Protein AF-A0AAJ0MAU5-F1 (afdb_monomer_lite)

Foldseek 3Di:
DDDCLLVVLVVLLVCLVCVVPDPDDNLVSVLVLLVSCVVPPQPPVVVVVVCVVVVNPSSVVSCSVDDRDPDLVSRPPCSVVVVVVVCCVVPDPPDVCVLVDDVPVPPPNVVVVVVVVVVVVVVVVVVVVVVVVVVVVVVVVVVVVVVVD

Secondary structure (DSSP, 8-state):
----HHHHHHHHHHHHHSGGG--S-HHHHHHHHHHHHHHS-TT-HHHHHHHHHTT-GGGGG---SPPPP--GGG-TTTHHHHHHHHHHHHS---SGGGGS--TT-HHHHHHHHHHHHHHHHHHHHHHHHHHHHHHHHHHHHHHHHHHH-

Radius of gyration: 30.79 Å; chains: 1; bounding box: 90×42×59 Å

Sequence (149 aa):
RIITVYEHKICLWNHLRFKDDTALSTAVLEEAIDTLNLLFPFRDASTEALLKRDYRPFYGLGYFGRRKTLDISDYPYWRKRIEELEQILDGPPSGLQQLALDRNRSNVATAVAVLAVAGLVAGVLSTVYSKKQYDLGLLQYKLSLAQAC

pLDDT: mean 74.48, std 11.45, range [44.19, 92.0]

Organism: NCBI:txid260671

Structure (mmCIF, N/CA/C/O backbone):
data_AF-A0AAJ0MAU5-F1
#
_entry.id   AF-A0AAJ0MAU5-F1
#
loop_
_atom_site.group_PDB
_atom_site.id
_atom_site.type_symbol
_atom_site.label_atom_id
_atom_site.label_alt_id
_atom_site.label_comp_id
_atom_site.label_asym_id
_atom_site.label_entity_id
_atom_site.label_seq_id
_atom_site.pdbx_PDB_ins_code
_atom_site.Cartn_x
_atom_site.Cartn_y
_atom_site.Cartn_z
_atom_site.occupancy
_atom_site.B_iso_or_equiv
_atom_site.auth_seq_id
_atom_site.auth_comp_id
_atom_site.auth_asym_id
_atom_site.auth_atom_id
_atom_site.pdbx_PDB_model_num
ATOM 1 N N . ARG A 1 1 ? 3.742 -15.048 -3.584 1.00 55.19 1 ARG A N 1
ATOM 2 C CA . ARG A 1 1 ? 3.506 -13.731 -2.935 1.00 55.19 1 ARG A CA 1
ATOM 3 C C . ARG A 1 1 ? 2.546 -13.983 -1.777 1.00 55.19 1 ARG A C 1
ATOM 5 O O . ARG A 1 1 ? 1.553 -14.650 -2.011 1.00 55.19 1 ARG A O 1
ATOM 12 N N . ILE A 1 2 ? 2.863 -13.582 -0.546 1.00 63.62 2 ILE A N 1
ATOM 13 C CA . ILE A 1 2 ? 2.040 -13.898 0.638 1.00 63.62 2 ILE A CA 1
ATOM 14 C C . ILE A 1 2 ? 1.066 -12.735 0.870 1.00 63.62 2 ILE A C 1
ATOM 16 O O . ILE A 1 2 ? 1.507 -11.597 1.005 1.00 63.62 2 ILE A O 1
ATOM 20 N N . ILE A 1 3 ? -0.243 -13.004 0.877 1.00 68.88 3 ILE A N 1
ATOM 21 C CA . ILE A 1 3 ? -1.283 -12.011 1.184 1.00 68.88 3 ILE A CA 1
ATOM 22 C C . ILE A 1 3 ? -1.617 -12.126 2.671 1.00 68.88 3 ILE A C 1
ATOM 24 O O . ILE A 1 3 ? -2.320 -13.047 3.077 1.00 68.88 3 ILE A O 1
ATOM 28 N N . THR A 1 4 ? -1.105 -11.198 3.478 1.00 77.94 4 THR A N 1
ATOM 29 C CA . THR A 1 4 ? -1.279 -11.186 4.943 1.00 77.94 4 THR A CA 1
ATOM 30 C C . THR A 1 4 ? -2.350 -10.199 5.413 1.00 77.94 4 THR A C 1
ATOM 32 O O . THR A 1 4 ? -2.657 -10.138 6.599 1.00 77.94 4 THR A O 1
ATOM 35 N N . VAL A 1 5 ? -2.949 -9.417 4.510 1.00 77.00 5 VAL A N 1
ATOM 36 C CA . VAL A 1 5 ? -3.897 -8.339 4.856 1.00 77.00 5 VAL A CA 1
ATOM 37 C C . VAL A 1 5 ? -5.075 -8.852 5.695 1.00 77.00 5 VAL A C 1
ATOM 39 O O . VAL A 1 5 ? -5.464 -8.212 6.667 1.00 77.00 5 VAL A O 1
ATOM 42 N N . TYR A 1 6 ? -5.598 -10.040 5.382 1.00 77.69 6 TYR A N 1
ATOM 43 C CA . TYR A 1 6 ? -6.709 -10.649 6.122 1.00 77.69 6 TYR A CA 1
ATOM 44 C C . TYR A 1 6 ? -6.327 -11.082 7.543 1.00 77.69 6 TYR A C 1
ATOM 46 O O . TYR A 1 6 ? -7.140 -10.950 8.453 1.00 77.69 6 TYR A O 1
ATOM 54 N N . GLU A 1 7 ? -5.090 -11.535 7.756 1.00 80.75 7 GLU A N 1
ATOM 55 C CA . GLU A 1 7 ? -4.569 -11.891 9.084 1.00 80.75 7 GLU A CA 1
ATOM 56 C C . GLU A 1 7 ? -4.431 -10.637 9.958 1.00 80.75 7 GLU A C 1
ATOM 58 O O . GLU A 1 7 ? -4.877 -10.619 11.105 1.00 80.75 7 GLU A O 1
ATOM 63 N N . HIS A 1 8 ? -3.906 -9.547 9.387 1.00 82.38 8 HIS A N 1
ATOM 64 C CA . HIS A 1 8 ? -3.810 -8.255 10.073 1.00 82.38 8 HIS A CA 1
ATOM 65 C C . HIS A 1 8 ? -5.189 -7.697 10.424 1.00 82.38 8 HIS A C 1
ATOM 67 O O . HIS A 1 8 ? -5.384 -7.170 11.516 1.00 82.38 8 HIS A O 1
ATOM 73 N N . LYS A 1 9 ? -6.171 -7.867 9.535 1.00 81.12 9 LYS A N 1
ATOM 74 C CA . LYS A 1 9 ? -7.556 -7.455 9.780 1.00 81.12 9 LYS A CA 1
ATOM 75 C C . LYS A 1 9 ? -8.173 -8.203 10.970 1.00 81.12 9 LYS A C 1
ATOM 77 O O . LYS A 1 9 ? -8.814 -7.579 11.809 1.00 81.12 9 LYS A O 1
ATOM 82 N N . ILE A 1 10 ? -7.923 -9.512 11.083 1.00 81.69 10 ILE A N 1
ATOM 83 C CA . ILE A 1 10 ? -8.336 -10.328 12.240 1.00 81.69 10 ILE A CA 1
ATOM 84 C C . ILE A 1 10 ? -7.632 -9.857 13.517 1.00 81.69 10 ILE A C 1
ATOM 86 O O . ILE A 1 10 ? -8.270 -9.739 14.560 1.00 81.69 10 ILE A O 1
ATOM 90 N N . CYS A 1 11 ? -6.336 -9.553 13.440 1.00 81.56 11 CYS A N 1
ATOM 91 C CA . CYS A 1 11 ? -5.567 -9.047 14.574 1.00 81.56 11 CYS A CA 1
ATOM 92 C C . CYS A 1 11 ? -6.137 -7.720 15.103 1.00 81.56 11 CYS A C 1
ATOM 94 O O . CYS A 1 11 ? -6.433 -7.601 16.290 1.00 81.56 11 CYS A O 1
ATOM 96 N N . LEU A 1 12 ? -6.390 -6.755 14.212 1.00 83.25 12 LEU A N 1
ATOM 97 C CA . LEU A 1 12 ? -7.006 -5.470 14.560 1.00 83.25 12 LEU A CA 1
ATOM 98 C C . LEU A 1 12 ? -8.400 -5.648 15.166 1.00 83.25 12 LEU A C 1
ATOM 100 O O . LEU A 1 12 ? -8.744 -4.978 16.138 1.00 83.25 12 LEU A O 1
ATOM 104 N N . TRP A 1 13 ? -9.187 -6.582 14.632 1.00 83.19 13 TRP A N 1
ATOM 105 C CA . TRP A 1 13 ? -10.500 -6.896 15.183 1.00 83.19 13 TRP A CA 1
ATOM 106 C C . TRP A 1 13 ? -10.426 -7.487 16.591 1.00 83.19 13 TRP A C 1
ATOM 108 O O . TRP A 1 13 ? -11.200 -7.110 17.468 1.00 83.19 13 TRP A O 1
ATOM 118 N N . ASN A 1 14 ? -9.477 -8.392 16.828 1.00 83.38 14 ASN A N 1
ATOM 119 C CA . ASN A 1 14 ? -9.258 -8.961 18.151 1.00 83.38 14 ASN A CA 1
ATOM 120 C C . ASN A 1 14 ? -8.811 -7.881 19.141 1.00 83.38 14 ASN A C 1
ATOM 122 O O . ASN A 1 14 ? -9.357 -7.819 20.236 1.00 83.38 14 ASN A O 1
ATOM 126 N N . HIS A 1 15 ? -7.917 -6.976 18.741 1.00 83.31 15 HIS A N 1
ATOM 127 C CA . HIS A 1 15 ? -7.535 -5.820 19.555 1.00 83.31 15 HIS A CA 1
ATOM 128 C C . HIS A 1 15 ? -8.721 -4.902 19.879 1.00 83.31 15 HIS A C 1
ATOM 130 O O . HIS A 1 15 ? -8.839 -4.426 21.003 1.00 83.31 15 HIS A O 1
ATOM 136 N N . LEU A 1 16 ? -9.649 -4.706 18.939 1.00 82.19 16 LEU A N 1
ATOM 137 C CA . LEU A 1 16 ? -10.876 -3.950 19.200 1.00 82.19 16 LEU A CA 1
ATOM 138 C C . LEU A 1 16 ? -11.835 -4.684 20.156 1.00 82.19 16 LEU A C 1
ATOM 140 O O . LEU A 1 16 ? -12.574 -4.038 20.899 1.00 82.19 16 LEU A O 1
ATOM 144 N N . ARG A 1 17 ? -11.855 -6.021 20.126 1.00 81.12 17 ARG A N 1
ATOM 145 C CA . ARG A 1 17 ? -12.726 -6.856 20.968 1.00 81.12 17 ARG A CA 1
ATOM 146 C C . ARG A 1 17 ? -12.186 -7.025 22.390 1.00 81.12 17 ARG A C 1
ATOM 148 O O . ARG A 1 17 ? -12.979 -7.067 23.324 1.00 81.12 17 ARG A O 1
ATOM 155 N N . PHE A 1 18 ? -10.868 -7.105 22.546 1.00 79.38 18 PHE A N 1
ATOM 156 C CA . PHE A 1 18 ? -10.162 -7.265 23.818 1.00 79.38 18 PHE A CA 1
ATOM 157 C C . PHE A 1 18 ? -9.462 -5.952 24.201 1.00 79.38 18 PHE A C 1
ATOM 159 O O . PHE A 1 18 ? -8.237 -5.877 24.259 1.00 79.38 18 PHE A O 1
ATOM 166 N N . LYS A 1 19 ? -10.267 -4.900 24.420 1.00 68.06 19 LYS A N 1
ATOM 167 C CA . LYS A 1 19 ? -9.797 -3.515 24.636 1.00 68.06 19 LYS A CA 1
ATOM 168 C C . LYS A 1 19 ? -8.894 -3.340 25.862 1.00 68.06 19 LYS A C 1
ATOM 170 O O . LYS A 1 19 ? -8.141 -2.371 25.914 1.00 68.06 19 LYS A O 1
ATOM 175 N N . ASP A 1 20 ? -8.965 -4.266 26.815 1.00 64.88 20 ASP A N 1
ATOM 176 C CA . ASP A 1 20 ? -8.257 -4.187 28.097 1.00 64.88 20 ASP A CA 1
ATOM 177 C C . ASP A 1 20 ? -6.732 -4.391 27.974 1.00 64.88 20 ASP A C 1
ATOM 179 O O . ASP A 1 20 ? -5.993 -3.950 28.848 1.00 64.88 20 ASP A O 1
ATOM 183 N N . ASP A 1 21 ? -6.245 -4.966 26.864 1.00 63.28 21 ASP A N 1
ATOM 184 C CA . ASP A 1 21 ? -4.821 -5.290 26.644 1.00 63.28 21 ASP A CA 1
ATOM 185 C C . ASP A 1 21 ? -4.131 -4.404 25.587 1.00 63.28 21 ASP A C 1
ATOM 187 O O . ASP A 1 21 ? -3.018 -4.691 25.134 1.00 63.28 21 ASP A O 1
ATOM 191 N N . THR A 1 22 ? -4.773 -3.319 25.140 1.00 62.28 22 THR A N 1
ATOM 192 C CA . THR A 1 22 ? -4.283 -2.548 23.986 1.00 62.28 22 THR A CA 1
ATOM 193 C C . THR A 1 22 ? -3.915 -1.111 24.313 1.00 62.28 22 THR A C 1
ATOM 195 O O . THR A 1 22 ? -4.756 -0.310 24.696 1.00 62.28 22 THR A O 1
ATOM 198 N N . ALA A 1 23 ? -2.662 -0.746 24.024 1.00 70.75 23 ALA A N 1
ATOM 199 C CA . ALA A 1 23 ? -2.172 0.636 24.075 1.00 70.75 23 ALA A CA 1
ATOM 200 C C . ALA A 1 23 ? -2.716 1.534 22.939 1.00 70.75 23 ALA A C 1
ATOM 202 O O . ALA A 1 23 ? -2.374 2.713 22.852 1.00 70.75 23 ALA A O 1
ATOM 203 N N . LEU A 1 24 ? -3.520 0.976 22.029 1.00 70.81 24 LEU A N 1
ATOM 204 C CA . LEU A 1 24 ? -4.038 1.668 20.854 1.00 70.81 24 LEU A CA 1
ATOM 205 C C . LEU A 1 24 ? -5.388 2.317 21.158 1.00 70.81 24 LEU A C 1
ATOM 207 O O . LEU A 1 24 ? -6.281 1.697 21.732 1.00 70.81 24 LEU A O 1
ATOM 211 N N . SER A 1 25 ? -5.560 3.560 20.704 1.00 80.38 25 SER A N 1
ATOM 212 C CA . SER A 1 25 ? -6.853 4.240 20.773 1.00 80.38 25 SER A CA 1
ATOM 213 C C . SER A 1 25 ? -7.909 3.448 20.002 1.00 80.38 25 SER A C 1
ATOM 215 O O . SER A 1 25 ? -7.706 3.073 18.845 1.00 80.38 25 SER A O 1
ATOM 217 N N . THR A 1 26 ? -9.068 3.244 20.629 1.00 82.12 26 THR A N 1
ATOM 218 C CA . THR A 1 26 ? -10.222 2.601 19.990 1.00 82.12 26 THR A CA 1
ATOM 219 C C . THR A 1 26 ? -10.603 3.311 18.688 1.00 82.12 26 THR A C 1
ATOM 221 O O . THR A 1 26 ? -10.863 2.640 17.698 1.00 82.12 26 THR A O 1
ATOM 224 N N . ALA A 1 27 ? -10.549 4.647 18.646 1.00 80.44 27 ALA A N 1
ATOM 225 C CA . ALA A 1 27 ? -10.882 5.416 17.443 1.00 80.44 27 ALA A CA 1
ATOM 226 C C . ALA A 1 27 ? -9.947 5.091 16.262 1.00 80.44 27 ALA A C 1
ATOM 228 O O . ALA A 1 27 ? -10.389 4.961 15.126 1.00 80.44 27 ALA A O 1
ATOM 229 N N . VAL A 1 28 ? -8.659 4.890 16.551 1.00 80.88 28 VAL A N 1
ATOM 230 C CA . VAL A 1 28 ? -7.634 4.539 15.557 1.00 80.88 28 VAL A CA 1
ATOM 231 C C . VAL A 1 28 ? -7.840 3.107 15.049 1.00 80.88 28 VAL A C 1
ATOM 233 O O . VAL A 1 28 ? -7.729 2.851 13.854 1.00 80.88 28 VAL A O 1
ATOM 236 N N . LEU A 1 29 ? -8.171 2.166 15.938 1.00 82.00 29 LEU A N 1
ATOM 237 C CA . LEU A 1 29 ? -8.465 0.777 15.562 1.00 82.00 29 LEU A CA 1
ATOM 238 C C . LEU A 1 29 ? -9.711 0.676 14.680 1.00 82.00 29 LEU A C 1
ATOM 240 O O . LEU A 1 29 ? -9.707 -0.036 13.676 1.00 82.00 29 LEU A O 1
ATOM 244 N N . GLU A 1 30 ? -10.765 1.394 15.053 1.00 83.75 30 GLU A N 1
ATOM 245 C CA . GLU A 1 30 ? -12.022 1.427 14.317 1.00 83.75 30 GLU A CA 1
ATOM 246 C C . GLU A 1 30 ? -11.836 1.977 12.903 1.00 83.75 30 GLU A C 1
ATOM 248 O O . GLU A 1 30 ? -12.206 1.308 11.937 1.00 83.75 30 GLU A O 1
ATOM 253 N N . GLU A 1 31 ? -11.168 3.122 12.764 1.00 82.94 31 GLU A N 1
ATOM 254 C CA . GLU A 1 31 ? -10.910 3.709 11.450 1.00 82.94 31 GLU A CA 1
ATOM 255 C C . GLU A 1 31 ? -9.958 2.844 10.604 1.00 82.94 31 GLU A C 1
ATOM 257 O O . GLU A 1 31 ? -10.151 2.715 9.393 1.00 82.94 31 GLU A O 1
ATOM 262 N N . ALA A 1 32 ? -8.977 2.167 11.214 1.00 84.25 32 ALA A N 1
ATOM 263 C CA . ALA A 1 32 ? -8.118 1.220 10.501 1.00 84.25 32 ALA A CA 1
ATOM 264 C C . ALA A 1 32 ? -8.923 0.050 9.907 1.00 84.25 32 ALA A C 1
ATOM 266 O O . ALA A 1 32 ? -8.714 -0.334 8.753 1.00 84.25 32 ALA A O 1
ATOM 267 N N . ILE A 1 33 ? -9.867 -0.508 10.672 1.00 82.06 33 ILE A N 1
ATOM 268 C CA . ILE A 1 33 ? -10.758 -1.576 10.199 1.00 82.06 33 ILE A CA 1
ATOM 269 C C . ILE A 1 33 ? -11.662 -1.059 9.074 1.00 82.06 33 ILE A C 1
ATOM 271 O O . ILE A 1 33 ? -11.813 -1.739 8.055 1.00 82.06 33 ILE A O 1
ATOM 275 N N . ASP A 1 34 ? -12.216 0.143 9.222 1.00 82.88 34 ASP A N 1
ATOM 276 C CA . ASP A 1 34 ? -13.102 0.756 8.229 1.00 82.88 34 ASP A CA 1
ATOM 277 C C . ASP A 1 34 ? -12.353 1.096 6.930 1.00 82.88 34 ASP A C 1
ATOM 279 O O . ASP A 1 34 ? -12.872 0.868 5.835 1.00 82.88 34 ASP A O 1
ATOM 2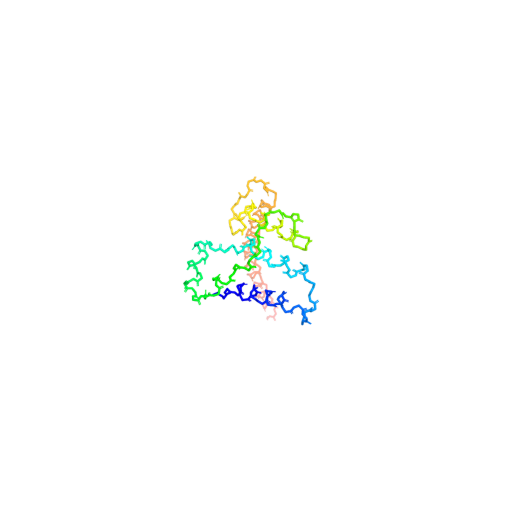83 N N . T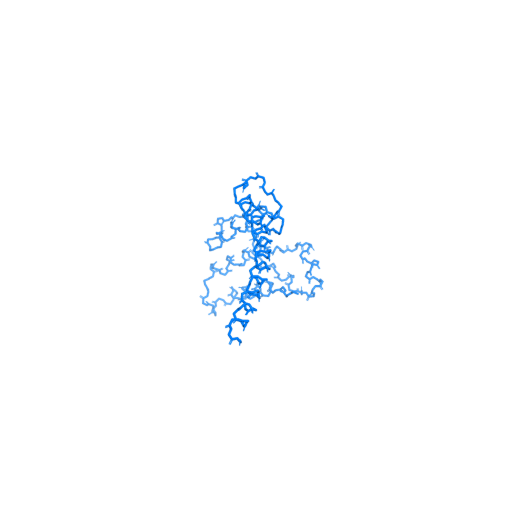HR A 1 35 ? -11.091 1.518 7.025 1.00 83.06 35 THR A N 1
ATOM 284 C CA . THR A 1 35 ? -10.210 1.751 5.869 1.00 83.06 35 THR A CA 1
ATOM 285 C C . THR A 1 35 ? -9.896 0.439 5.146 1.00 83.06 35 THR A C 1
ATOM 287 O O . THR A 1 35 ? -9.956 0.356 3.919 1.00 83.06 35 THR A O 1
ATOM 290 N N . LEU A 1 36 ? -9.617 -0.640 5.884 1.00 82.00 36 LEU A N 1
ATOM 291 C CA . LEU A 1 36 ? -9.392 -1.961 5.289 1.00 82.00 36 LEU A CA 1
ATOM 292 C C . LEU A 1 36 ? -10.664 -2.546 4.661 1.00 82.00 36 LEU A C 1
ATOM 294 O O . LEU A 1 36 ? -10.570 -3.257 3.663 1.00 82.00 36 LEU A O 1
ATOM 298 N N . ASN A 1 37 ? -11.848 -2.255 5.207 1.00 80.25 37 ASN A N 1
ATOM 299 C CA . ASN A 1 37 ? -13.134 -2.604 4.591 1.00 80.25 37 ASN A CA 1
ATOM 300 C C . ASN A 1 37 ? -13.382 -1.830 3.288 1.00 80.25 37 ASN A C 1
ATOM 302 O O . ASN A 1 37 ? -13.979 -2.378 2.358 1.00 80.25 37 ASN A O 1
ATOM 306 N N . LEU A 1 38 ? -12.933 -0.572 3.218 1.00 80.12 38 LEU A N 1
ATOM 307 C CA . LEU A 1 38 ? -13.019 0.261 2.021 1.00 80.12 38 LEU A CA 1
ATOM 308 C C . LEU A 1 38 ? -12.123 -0.280 0.898 1.00 80.12 38 LEU A C 1
ATOM 310 O O . LEU A 1 38 ? -12.621 -0.489 -0.210 1.00 80.12 38 LEU A O 1
ATOM 314 N N . LEU A 1 39 ? -10.848 -0.548 1.207 1.00 79.12 39 LEU A N 1
ATOM 315 C CA . LEU A 1 39 ? -9.828 -0.997 0.248 1.00 79.12 39 LEU A CA 1
ATOM 316 C C . LEU A 1 39 ? -9.971 -2.470 -0.160 1.00 79.12 39 LEU A C 1
ATOM 318 O O . LEU A 1 39 ? -9.688 -2.825 -1.301 1.00 79.12 39 LEU A O 1
ATOM 322 N N . PHE A 1 40 ? -10.406 -3.333 0.761 1.00 76.69 40 PHE A N 1
ATOM 323 C CA . PHE A 1 40 ? -10.553 -4.774 0.539 1.00 76.69 40 PHE A CA 1
ATOM 324 C C . PHE A 1 40 ? -11.992 -5.205 0.847 1.00 76.69 40 PHE A C 1
ATOM 326 O O . PHE A 1 40 ? -12.270 -5.734 1.935 1.00 76.69 40 PHE A O 1
ATOM 333 N N . PRO A 1 41 ? -12.927 -4.957 -0.090 1.00 73.44 41 PRO A N 1
ATOM 334 C CA . PRO A 1 41 ? -14.335 -5.237 0.121 1.00 73.44 41 PRO A CA 1
ATOM 335 C C . PRO A 1 41 ? -14.604 -6.737 0.281 1.00 73.44 41 PRO A C 1
ATOM 337 O O . PRO A 1 41 ? -14.014 -7.603 -0.371 1.00 73.44 41 PRO A O 1
ATOM 340 N N . PHE A 1 42 ? -15.545 -7.037 1.170 1.00 69.06 42 PHE A N 1
ATOM 341 C CA . PHE A 1 42 ? -16.045 -8.388 1.383 1.00 69.06 42 PHE A CA 1
ATOM 342 C C . PHE A 1 42 ? -16.995 -8.791 0.243 1.00 69.06 42 PHE A C 1
ATOM 344 O O . PHE A 1 42 ? -17.863 -8.005 -0.131 1.00 69.06 42 PHE A O 1
ATOM 351 N N . ARG A 1 43 ? -16.860 -10.025 -0.261 1.00 67.44 43 ARG A N 1
ATOM 352 C CA . ARG A 1 43 ? -17.627 -10.621 -1.381 1.00 67.44 43 ARG A CA 1
ATOM 353 C C . ARG A 1 43 ? -17.378 -10.021 -2.767 1.00 67.44 43 ARG A C 1
ATOM 355 O O . ARG A 1 43 ? -18.230 -10.139 -3.644 1.00 67.44 43 ARG A O 1
ATOM 362 N N . ASP A 1 44 ? -16.212 -9.431 -2.991 1.00 74.38 44 ASP A N 1
ATOM 363 C CA . ASP A 1 44 ? -15.750 -9.211 -4.358 1.00 74.38 44 ASP A CA 1
ATOM 364 C C . ASP A 1 44 ? -15.361 -10.554 -5.001 1.00 74.38 44 ASP A C 1
ATOM 366 O O . ASP A 1 44 ? -14.444 -11.236 -4.537 1.00 74.38 44 ASP A O 1
ATOM 370 N N . ALA A 1 45 ? -16.065 -10.935 -6.069 1.00 74.19 45 ALA A N 1
ATOM 371 C CA . ALA A 1 45 ? -15.918 -12.236 -6.724 1.00 74.19 45 ALA A CA 1
ATOM 372 C C . ALA A 1 45 ? -14.496 -12.467 -7.264 1.00 74.19 45 ALA A C 1
ATOM 374 O O . ALA A 1 45 ? -13.983 -13.588 -7.216 1.00 74.19 45 ALA A O 1
ATOM 375 N N . SER A 1 46 ? -13.842 -11.402 -7.733 1.00 75.44 46 SER A N 1
ATOM 376 C CA . SER A 1 46 ? -12.469 -11.453 -8.247 1.00 75.44 46 SER A CA 1
ATOM 377 C C . SER A 1 46 ? -11.4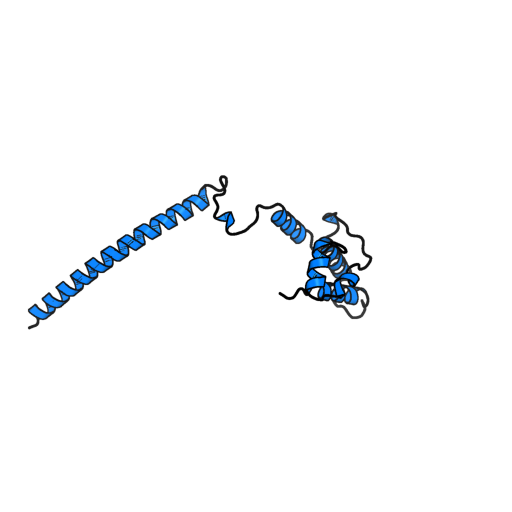69 -11.718 -7.122 1.00 75.44 46 SER A C 1
ATOM 379 O O . SER A 1 46 ? -10.614 -12.602 -7.226 1.00 75.44 46 SER A O 1
ATOM 381 N N . THR A 1 47 ? -11.611 -10.993 -6.012 1.00 74.88 47 THR A N 1
ATOM 382 C CA . THR A 1 47 ? -10.793 -11.172 -4.809 1.00 74.88 47 THR A CA 1
ATOM 383 C C . THR A 1 47 ? -11.008 -12.550 -4.178 1.00 74.88 47 THR A C 1
ATOM 385 O O . THR A 1 47 ? -10.043 -13.209 -3.787 1.00 74.88 47 THR A O 1
ATOM 388 N N . GLU A 1 48 ? -12.248 -13.036 -4.131 1.00 74.69 48 GLU A N 1
ATOM 389 C CA . GLU A 1 48 ? -12.577 -14.365 -3.611 1.00 74.69 48 GLU A CA 1
ATOM 390 C C . GLU A 1 48 ? -11.940 -15.484 -4.447 1.00 74.69 48 GLU A C 1
ATOM 392 O O . GLU A 1 48 ? -11.339 -16.405 -3.890 1.00 74.69 48 GLU A O 1
ATOM 397 N N . ALA A 1 49 ? -12.020 -15.399 -5.779 1.00 75.56 49 ALA A N 1
ATOM 398 C CA . ALA A 1 49 ? -11.406 -16.374 -6.679 1.00 75.56 49 ALA A CA 1
ATOM 399 C C . ALA A 1 49 ? -9.877 -16.427 -6.512 1.00 75.56 49 ALA A C 1
ATOM 401 O O . ALA A 1 49 ? -9.288 -17.511 -6.483 1.00 75.56 49 ALA A O 1
ATOM 402 N N . LEU A 1 50 ? -9.238 -15.265 -6.336 1.00 75.94 50 LEU A N 1
ATOM 403 C CA . LEU A 1 50 ? -7.798 -15.163 -6.104 1.00 75.94 50 LEU A CA 1
ATOM 404 C C . LEU A 1 50 ? -7.388 -15.803 -4.771 1.00 75.94 50 LEU A C 1
ATOM 406 O O . LEU A 1 50 ? -6.419 -16.557 -4.718 1.00 75.94 50 LEU A O 1
ATOM 410 N N . LEU A 1 51 ? -8.141 -15.553 -3.701 1.00 74.44 51 LEU A N 1
ATOM 411 C CA . LEU A 1 51 ? -7.831 -16.078 -2.367 1.00 74.44 51 LEU A CA 1
ATOM 412 C C . LEU A 1 51 ? -8.140 -17.566 -2.216 1.00 74.44 51 LEU A C 1
ATOM 414 O O . LEU A 1 51 ? -7.432 -18.259 -1.482 1.00 74.44 51 LEU A O 1
ATOM 418 N N . LYS A 1 52 ? -9.149 -18.075 -2.934 1.00 75.31 52 LYS A N 1
ATOM 419 C CA . LYS A 1 52 ? -9.413 -19.517 -3.034 1.00 75.31 52 LYS A CA 1
ATOM 420 C C . LYS A 1 52 ? -8.252 -20.250 -3.695 1.00 75.31 52 LYS A C 1
ATOM 422 O O . LYS A 1 52 ? -7.858 -21.303 -3.203 1.00 75.31 52 LYS A O 1
ATOM 427 N N . ARG A 1 53 ? -7.672 -19.681 -4.758 1.00 75.81 53 ARG A N 1
ATOM 428 C CA . ARG A 1 53 ? -6.501 -20.256 -5.441 1.00 75.81 53 ARG A CA 1
ATOM 429 C C . ARG A 1 53 ? -5.290 -20.381 -4.514 1.00 75.81 53 ARG A C 1
ATOM 431 O O . ARG A 1 53 ? -4.554 -21.357 -4.598 1.00 75.81 53 ARG A O 1
ATOM 438 N N . ASP A 1 54 ? -5.127 -19.418 -3.614 1.00 71.31 54 ASP A N 1
ATOM 439 C CA . ASP A 1 54 ? -4.008 -19.362 -2.672 1.00 71.31 54 ASP A CA 1
ATOM 440 C C . ASP A 1 54 ? -4.328 -20.039 -1.315 1.00 71.31 54 ASP A C 1
ATOM 442 O O . ASP A 1 54 ? -3.591 -19.849 -0.347 1.00 71.31 54 ASP A O 1
ATOM 446 N N . TYR A 1 55 ? -5.417 -20.822 -1.228 1.00 68.12 55 TYR A N 1
ATOM 447 C CA . TYR A 1 55 ? -5.870 -21.545 -0.027 1.00 68.12 55 TYR A CA 1
ATOM 448 C C . TYR A 1 55 ? -5.981 -20.666 1.233 1.00 68.12 55 TYR A C 1
ATOM 450 O O . TYR A 1 55 ? -5.539 -21.041 2.319 1.00 68.12 55 TYR A O 1
ATOM 458 N N . ARG A 1 56 ? -6.580 -19.474 1.115 1.00 68.75 56 ARG A N 1
ATOM 459 C CA . ARG A 1 56 ? -6.776 -18.543 2.242 1.00 68.75 56 ARG A CA 1
ATOM 460 C C . ARG A 1 56 ? -8.220 -18.614 2.776 1.00 68.75 56 ARG A C 1
ATOM 462 O O . ARG A 1 56 ? -9.077 -17.883 2.280 1.00 68.75 56 ARG A O 1
ATOM 469 N N . PRO A 1 57 ? -8.515 -19.427 3.815 1.00 64.75 57 PRO A N 1
ATOM 470 C CA . PRO A 1 57 ? -9.879 -19.596 4.343 1.00 64.75 57 PRO A CA 1
ATOM 471 C C . PRO A 1 57 ? -10.411 -18.352 5.074 1.00 64.75 57 PRO A C 1
ATOM 473 O O . PRO A 1 57 ? -11.614 -18.196 5.261 1.00 64.75 57 PRO A O 1
ATOM 476 N N . PHE A 1 58 ? -9.521 -17.437 5.464 1.00 62.75 58 PHE A N 1
ATOM 477 C CA . PHE A 1 58 ? -9.840 -16.271 6.288 1.00 62.75 58 PHE A CA 1
ATOM 478 C C . PHE A 1 58 ? -10.647 -15.180 5.567 1.00 62.75 58 PHE A C 1
ATOM 480 O O . PHE A 1 58 ? -11.132 -14.261 6.224 1.00 62.75 58 PHE A O 1
ATOM 487 N N . TYR A 1 59 ? -10.839 -15.272 4.244 1.00 62.75 59 TYR A N 1
ATOM 488 C CA . TYR A 1 59 ? -11.638 -14.299 3.489 1.00 62.75 59 TYR A CA 1
ATOM 489 C C . TYR A 1 59 ? -13.067 -14.176 4.032 1.00 62.75 59 TYR A C 1
ATOM 491 O O . TYR A 1 59 ? -13.568 -13.066 4.203 1.00 62.75 59 TYR A O 1
ATOM 499 N N . GLY A 1 60 ? -13.684 -15.310 4.389 1.00 61.66 60 GLY A N 1
ATOM 500 C CA . GLY A 1 60 ? -15.044 -15.376 4.934 1.00 61.66 60 GLY A CA 1
ATOM 501 C C . GLY A 1 60 ? -15.226 -14.656 6.275 1.00 61.66 60 GLY A C 1
ATOM 502 O O . GLY A 1 60 ? -16.333 -14.239 6.598 1.00 61.66 60 GLY A O 1
ATOM 503 N N . LEU A 1 61 ? -14.142 -14.451 7.030 1.00 62.06 61 LEU A N 1
ATOM 504 C CA . LEU A 1 61 ? -14.154 -13.752 8.320 1.00 62.06 61 LEU A CA 1
ATOM 505 C C . LEU A 1 61 ? -14.042 -12.229 8.169 1.00 62.06 61 LEU A C 1
ATOM 507 O O . LEU A 1 61 ? -14.172 -11.503 9.148 1.00 62.06 61 LEU A O 1
ATOM 511 N N . GLY A 1 62 ? -13.790 -11.734 6.954 1.00 60.78 62 GLY A N 1
ATOM 512 C CA . GLY A 1 62 ? -13.466 -10.335 6.692 1.00 60.78 62 GLY A CA 1
ATOM 513 C C . GLY A 1 62 ? -14.618 -9.342 6.863 1.00 60.78 62 GLY A C 1
ATOM 514 O O . GLY A 1 62 ? -14.355 -8.140 6.807 1.00 60.78 62 GLY A O 1
ATOM 515 N N . TYR A 1 63 ? -15.861 -9.796 7.057 1.00 62.66 63 TYR A N 1
ATOM 516 C CA . TYR A 1 63 ? -17.003 -8.925 7.343 1.00 62.66 63 TYR A CA 1
ATOM 517 C C . TYR A 1 63 ? -17.174 -8.751 8.849 1.00 62.66 63 TYR A C 1
ATOM 519 O O . TYR A 1 63 ? -17.967 -9.429 9.498 1.00 62.66 63 TYR A O 1
ATOM 527 N N . PHE A 1 64 ? -16.429 -7.810 9.413 1.00 68.94 64 PHE A N 1
ATOM 528 C CA . PHE A 1 64 ? -16.460 -7.505 10.842 1.00 68.94 64 PHE A CA 1
ATOM 529 C C . PHE A 1 64 ? -17.671 -6.645 11.259 1.00 68.94 64 PHE A C 1
ATOM 531 O O . PHE A 1 64 ? -17.580 -5.819 12.158 1.00 68.94 64 PHE A O 1
ATOM 538 N N . GLY A 1 65 ? -18.813 -6.790 10.578 1.00 63.75 65 GLY A N 1
ATOM 539 C CA . GLY A 1 65 ? -20.095 -6.176 10.955 1.00 63.75 65 GLY A CA 1
ATOM 540 C C . GLY A 1 65 ? -20.180 -4.644 10.897 1.00 63.75 65 GLY A C 1
ATOM 541 O O . GLY A 1 65 ? -21.252 -4.100 11.153 1.00 63.75 65 GLY A O 1
ATOM 542 N N . ARG A 1 66 ? -19.098 -3.938 10.551 1.00 69.31 66 ARG A N 1
ATOM 543 C CA . ARG A 1 66 ? -19.085 -2.477 10.396 1.00 69.31 66 ARG A CA 1
ATOM 544 C C . ARG A 1 66 ? -19.536 -2.086 8.988 1.00 69.31 66 ARG A C 1
ATOM 546 O O . ARG A 1 66 ? -19.122 -2.704 8.004 1.00 69.31 66 ARG A O 1
ATOM 553 N N . ARG A 1 67 ? -20.425 -1.088 8.892 1.00 65.00 67 ARG A N 1
ATOM 554 C CA . ARG A 1 67 ? -20.882 -0.561 7.596 1.00 65.00 67 ARG A CA 1
ATOM 555 C C . ARG A 1 67 ? -19.716 0.128 6.899 1.00 65.00 67 ARG A C 1
ATOM 557 O O . ARG A 1 67 ? -18.969 0.867 7.522 1.00 65.00 67 ARG A O 1
ATOM 564 N N . LYS A 1 68 ? -19.599 -0.104 5.594 1.00 66.25 68 LYS A N 1
ATOM 565 C CA . LYS A 1 68 ? -18.692 0.655 4.739 1.00 66.25 68 LYS A CA 1
ATOM 566 C C . LYS A 1 68 ? -19.256 2.063 4.585 1.00 66.25 68 LYS A C 1
ATOM 568 O O . LYS A 1 68 ? -20.348 2.199 4.029 1.00 66.25 68 LYS A O 1
ATOM 573 N N . THR A 1 69 ? -18.513 3.070 5.023 1.00 69.56 69 THR A N 1
ATOM 574 C CA . THR A 1 69 ? -18.809 4.453 4.656 1.00 69.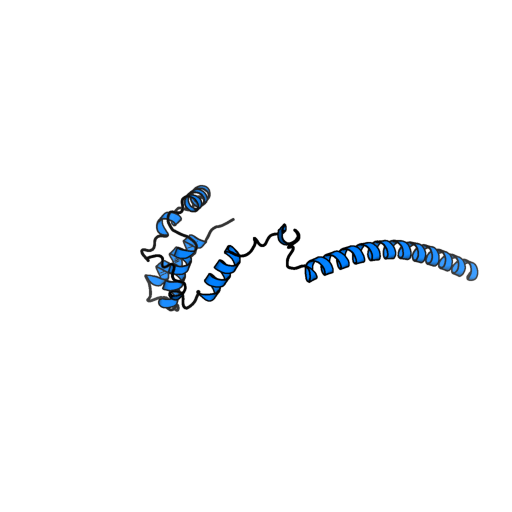56 69 THR A CA 1
ATOM 575 C C . THR A 1 69 ? -17.908 4.871 3.503 1.00 69.56 69 THR A C 1
ATOM 577 O O . THR A 1 69 ? -16.749 4.477 3.426 1.00 69.56 69 THR A O 1
ATOM 580 N N . LEU A 1 70 ? -18.484 5.579 2.536 1.00 71.12 70 LEU A N 1
ATOM 581 C CA . LEU A 1 70 ? -17.771 6.102 1.366 1.00 71.12 70 LEU A CA 1
ATOM 582 C C . LEU A 1 70 ? -17.408 7.581 1.541 1.00 71.12 70 LEU A C 1
ATOM 584 O O . LEU A 1 70 ? -16.774 8.154 0.663 1.00 71.12 70 LEU A O 1
ATOM 588 N N . ASP A 1 71 ? -17.823 8.196 2.650 1.00 76.06 71 ASP A N 1
ATOM 589 C CA . ASP A 1 71 ? -17.491 9.580 2.950 1.00 76.06 71 ASP A CA 1
ATOM 590 C C . ASP A 1 71 ? -16.074 9.657 3.526 1.00 76.06 71 ASP A C 1
ATOM 592 O O . ASP A 1 71 ? -15.781 9.120 4.593 1.00 76.06 71 ASP A O 1
ATOM 596 N N . ILE A 1 72 ? -15.191 10.346 2.808 1.00 74.88 72 ILE A N 1
ATOM 597 C CA . ILE A 1 72 ? -13.805 10.617 3.207 1.00 74.88 72 ILE A CA 1
ATOM 598 C C . ILE A 1 72 ? -13.757 11.439 4.513 1.00 74.88 72 ILE A C 1
ATOM 600 O O . ILE A 1 72 ? -12.776 11.400 5.267 1.00 74.88 72 ILE A O 1
ATOM 604 N N . SER A 1 73 ? -14.837 12.163 4.820 1.00 79.31 73 SER A N 1
ATOM 605 C CA . SER A 1 73 ? -14.982 12.941 6.048 1.00 79.31 73 SER A CA 1
ATOM 606 C C . SER A 1 73 ? -14.917 12.072 7.306 1.00 79.31 73 SER A C 1
ATOM 608 O O . SER A 1 73 ? -14.389 12.531 8.320 1.00 79.31 73 SER A O 1
ATOM 610 N N . ASP A 1 74 ? -15.333 10.808 7.215 1.00 80.94 74 ASP A N 1
ATOM 611 C CA . ASP A 1 74 ? -15.384 9.860 8.335 1.00 80.94 74 ASP A CA 1
ATOM 612 C C . ASP A 1 74 ? -14.021 9.245 8.697 1.00 80.94 74 ASP A C 1
ATOM 614 O O . ASP A 1 74 ? -13.930 8.464 9.643 1.00 80.94 74 ASP A O 1
ATOM 618 N N . TYR A 1 75 ? -12.953 9.617 7.980 1.00 81.06 75 TYR A N 1
ATOM 619 C CA . TYR A 1 75 ? -11.603 9.074 8.158 1.00 81.06 75 TYR A CA 1
ATOM 620 C C . TYR A 1 75 ? -10.605 10.121 8.698 1.00 81.06 75 TYR A C 1
ATOM 622 O O . TYR 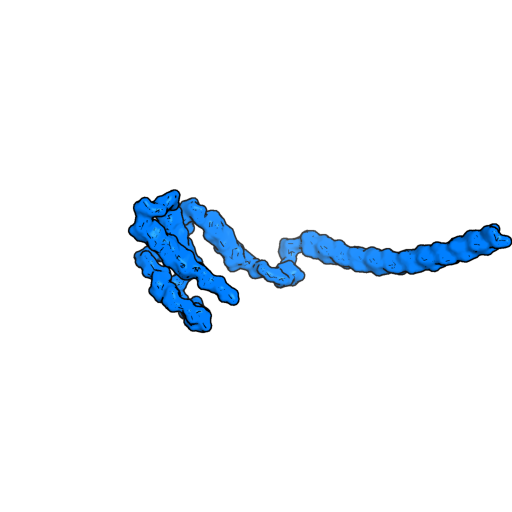A 1 75 ? -9.728 10.576 7.963 1.00 81.06 75 TYR A O 1
ATOM 630 N N . PRO A 1 76 ? -10.704 10.578 9.960 1.00 81.75 76 PRO A N 1
ATOM 631 C CA . PRO A 1 76 ? -9.838 11.638 10.482 1.00 81.75 76 PRO A CA 1
ATOM 632 C C . PRO A 1 76 ? -8.335 11.299 10.510 1.00 81.75 76 PRO A C 1
ATOM 634 O O . PRO A 1 76 ? -7.517 12.210 10.363 1.00 81.75 76 PRO A O 1
ATOM 637 N N . TYR A 1 77 ? -7.942 10.035 10.684 1.00 82.00 77 TYR A N 1
ATOM 638 C CA . TYR A 1 77 ? -6.535 9.624 10.776 1.00 82.00 77 TYR A CA 1
ATOM 639 C C . TYR A 1 77 ? -5.922 9.234 9.416 1.00 82.00 77 TYR A C 1
ATOM 641 O O . TYR A 1 77 ? -4.735 9.483 9.180 1.00 82.00 77 TYR A O 1
ATOM 649 N N . TRP A 1 78 ? -6.700 8.642 8.507 1.00 83.00 78 TRP A N 1
ATOM 650 C CA . TRP A 1 78 ? -6.239 8.093 7.226 1.00 83.00 78 TRP A CA 1
ATOM 651 C C . TRP A 1 78 ? -6.745 8.844 5.989 1.00 83.00 78 TRP A C 1
ATOM 653 O O . TRP A 1 78 ? -6.248 8.545 4.903 1.00 83.00 78 TRP A O 1
ATOM 663 N N . ARG A 1 79 ? -7.617 9.861 6.117 1.00 81.94 79 ARG A N 1
ATOM 664 C CA . ARG A 1 79 ? -8.146 10.674 4.995 1.00 81.94 79 ARG A CA 1
ATOM 665 C C . ARG A 1 79 ? -7.090 11.054 3.971 1.00 81.94 79 ARG A C 1
ATOM 667 O O . ARG A 1 79 ? -7.223 10.692 2.813 1.00 81.94 79 ARG A O 1
ATOM 674 N N . LYS A 1 80 ? -6.006 11.708 4.401 1.00 79.31 80 LYS A N 1
ATOM 675 C CA . LYS A 1 80 ? -4.957 12.179 3.483 1.00 79.31 80 LYS A CA 1
ATOM 676 C C . LYS A 1 80 ? -4.358 11.039 2.649 1.00 79.31 80 LYS A C 1
ATOM 678 O O . LYS A 1 80 ? -4.069 11.212 1.474 1.00 79.31 80 LYS A O 1
ATOM 683 N N . ARG A 1 81 ? -4.192 9.856 3.249 1.00 79.19 81 ARG A N 1
ATOM 684 C CA . ARG A 1 81 ? -3.662 8.676 2.551 1.00 79.19 81 ARG A CA 1
ATOM 685 C C . ARG A 1 81 ? -4.685 8.075 1.592 1.00 79.19 81 ARG A C 1
ATOM 687 O O . ARG A 1 81 ? -4.293 7.567 0.550 1.00 79.19 81 ARG A O 1
ATOM 694 N N . ILE A 1 82 ? -5.969 8.107 1.952 1.00 81.69 82 ILE A N 1
ATOM 695 C CA . ILE A 1 82 ? -7.067 7.659 1.087 1.00 81.69 82 ILE A CA 1
ATOM 696 C C . ILE A 1 82 ? -7.196 8.599 -0.121 1.00 81.69 82 ILE A C 1
ATOM 698 O O . ILE A 1 82 ? -7.273 8.110 -1.240 1.00 81.69 82 ILE A O 1
ATOM 702 N N . GLU A 1 83 ? -7.112 9.915 0.083 1.00 81.19 83 GLU A N 1
ATOM 703 C CA . GLU A 1 83 ? -7.091 10.927 -0.986 1.00 81.19 83 GLU A CA 1
ATOM 704 C C . GLU A 1 83 ? -5.872 10.758 -1.909 1.00 81.19 83 GLU A C 1
ATOM 706 O O . GLU A 1 83 ? -5.998 10.821 -3.127 1.00 81.19 83 GLU A O 1
ATOM 711 N N . GLU A 1 84 ? -4.682 10.492 -1.358 1.00 80.62 84 GLU A N 1
ATOM 712 C CA . GLU A 1 84 ? -3.490 10.168 -2.157 1.00 80.62 84 GLU A CA 1
ATOM 713 C C . GLU A 1 84 ? -3.695 8.887 -2.988 1.00 80.62 84 GLU A C 1
ATOM 715 O O . GLU A 1 84 ? -3.297 8.829 -4.150 1.00 80.62 84 GLU A O 1
ATOM 720 N N . LEU A 1 85 ? -4.336 7.863 -2.418 1.00 79.00 85 LEU A N 1
ATOM 721 C CA . LEU A 1 85 ? -4.685 6.621 -3.116 1.00 79.00 85 LEU A CA 1
ATOM 722 C C . LEU A 1 85 ? -5.698 6.850 -4.241 1.00 79.00 85 LEU A C 1
ATOM 724 O O . LEU A 1 85 ? -5.534 6.279 -5.316 1.00 79.00 85 LEU A O 1
ATOM 728 N N . GLU A 1 86 ? -6.708 7.684 -4.010 1.00 78.44 86 GLU A N 1
ATOM 729 C CA . GLU A 1 86 ? -7.689 8.097 -5.017 1.00 78.44 86 GLU A CA 1
ATOM 730 C C . GLU A 1 86 ? -7.006 8.858 -6.158 1.00 78.44 86 GLU A C 1
ATOM 732 O O . GLU A 1 86 ? -7.172 8.500 -7.318 1.00 78.44 86 GLU A O 1
ATOM 737 N N . GLN A 1 87 ? -6.119 9.805 -5.844 1.00 78.12 87 GLN A N 1
ATOM 738 C CA . GLN A 1 87 ? -5.325 10.515 -6.852 1.00 78.12 87 GLN A CA 1
ATOM 739 C C . GLN A 1 87 ? -4.410 9.591 -7.660 1.00 78.12 87 GLN A C 1
ATOM 741 O O . GLN A 1 87 ? -4.159 9.853 -8.834 1.00 78.12 87 GLN A O 1
ATOM 746 N N . ILE A 1 88 ? -3.883 8.521 -7.058 1.00 76.50 88 ILE A N 1
ATOM 747 C CA . ILE A 1 88 ? -3.092 7.512 -7.776 1.00 76.50 88 ILE A CA 1
ATOM 748 C C . ILE A 1 88 ? -3.991 6.636 -8.656 1.00 76.50 88 ILE A C 1
ATOM 750 O O . ILE A 1 88 ? -3.567 6.244 -9.742 1.00 76.50 88 ILE A O 1
ATOM 754 N N . LEU A 1 89 ? -5.202 6.316 -8.192 1.00 72.00 89 LEU A N 1
ATOM 755 C CA . LEU A 1 89 ? -6.172 5.500 -8.919 1.00 72.00 89 LEU A CA 1
ATOM 756 C C . LEU A 1 89 ? -6.742 6.240 -10.138 1.00 72.00 89 LEU A C 1
ATOM 758 O O . LEU A 1 89 ? -6.836 5.648 -11.211 1.00 72.00 89 LEU A O 1
ATOM 762 N N . ASP A 1 90 ? -7.077 7.519 -9.969 1.00 75.12 90 ASP A N 1
ATOM 763 C CA . ASP A 1 90 ? -7.561 8.416 -11.026 1.00 75.12 90 ASP A CA 1
ATOM 764 C C . ASP A 1 90 ? -6.419 8.998 -11.867 1.00 75.12 90 ASP A C 1
ATOM 766 O O . ASP A 1 90 ? -6.612 9.477 -12.989 1.00 75.12 90 ASP A O 1
ATOM 770 N N . GLY A 1 91 ? -5.206 8.965 -11.322 1.00 64.62 91 GLY A N 1
ATOM 771 C CA . GLY A 1 91 ? -3.994 9.367 -12.005 1.00 64.62 91 GLY A CA 1
ATOM 772 C C . GLY A 1 91 ? -3.665 8.434 -13.174 1.00 64.62 91 GLY A C 1
ATOM 773 O O . GLY A 1 91 ? -4.020 7.253 -13.178 1.00 64.62 91 GLY A O 1
ATOM 774 N N . PRO A 1 92 ? -2.943 8.929 -14.194 1.00 56.41 92 PRO A N 1
ATOM 775 C CA . PRO A 1 92 ? -2.503 8.082 -15.293 1.00 56.41 92 PRO A CA 1
ATOM 776 C C . PRO A 1 92 ? -1.649 6.920 -14.750 1.00 56.41 92 PRO A C 1
ATOM 778 O O . PRO A 1 92 ? -0.805 7.142 -13.870 1.00 56.41 92 PRO A O 1
ATOM 781 N N . PRO A 1 93 ? -1.829 5.685 -15.261 1.00 55.66 93 PRO A N 1
ATOM 782 C CA . PRO A 1 93 ? -1.149 4.505 -14.743 1.00 55.66 93 PRO A CA 1
ATOM 783 C C . PRO A 1 93 ? 0.365 4.726 -14.729 1.00 55.66 93 PRO A C 1
ATOM 785 O O . PRO A 1 93 ? 1.015 4.909 -15.761 1.00 55.66 93 PRO A O 1
ATOM 788 N N . SER A 1 94 ? 0.934 4.728 -13.526 1.00 51.97 94 SER A N 1
ATOM 789 C CA . SER A 1 94 ? 2.363 4.947 -13.310 1.00 51.97 94 SER A CA 1
ATOM 790 C C . SER A 1 94 ? 3.112 3.641 -13.565 1.00 51.97 94 SER A C 1
ATOM 792 O O . SER A 1 94 ? 3.316 2.829 -12.666 1.00 51.97 94 SER A O 1
ATOM 794 N N . GLY A 1 95 ? 3.472 3.405 -14.823 1.00 56.78 95 GLY A N 1
ATOM 795 C CA . GLY A 1 95 ? 4.314 2.288 -15.249 1.00 56.78 95 GLY A CA 1
ATOM 796 C C . GLY A 1 95 ? 5.428 2.758 -16.176 1.00 56.78 95 GLY A C 1
ATOM 797 O O . GLY A 1 95 ? 5.526 3.940 -16.488 1.00 56.78 95 GLY A O 1
ATOM 798 N N . LEU A 1 96 ? 6.217 1.823 -16.714 1.00 50.00 96 LEU A N 1
ATOM 799 C CA . LEU A 1 96 ? 7.168 2.091 -17.810 1.00 50.00 96 LEU A CA 1
ATOM 800 C C . LEU A 1 96 ? 6.505 2.773 -19.029 1.00 50.00 96 LEU A C 1
ATOM 802 O O . LEU A 1 96 ? 7.193 3.310 -19.887 1.00 50.00 96 LEU A O 1
ATOM 806 N N . GLN A 1 97 ? 5.171 2.810 -19.081 1.00 48.75 97 GLN A N 1
ATOM 807 C CA . GLN A 1 97 ? 4.379 3.608 -20.015 1.00 48.75 97 GLN A CA 1
ATOM 808 C C . GLN A 1 97 ? 4.446 5.132 -19.772 1.00 48.75 97 GLN A C 1
ATOM 810 O O . GLN A 1 97 ? 4.121 5.873 -20.684 1.00 48.75 97 GLN A O 1
ATOM 815 N N . GLN A 1 98 ? 4.947 5.640 -18.637 1.00 48.25 98 GLN A N 1
ATOM 816 C CA . GLN A 1 98 ? 5.300 7.066 -18.473 1.00 48.25 98 GLN A CA 1
ATOM 817 C C . GLN A 1 98 ? 6.549 7.470 -19.278 1.00 48.25 98 GLN A C 1
ATOM 819 O O . GLN A 1 98 ? 6.800 8.658 -19.466 1.00 48.25 98 GLN A O 1
ATOM 824 N N . LEU A 1 99 ? 7.314 6.501 -19.800 1.00 51.25 99 LEU A N 1
ATOM 825 C CA . LEU A 1 99 ? 8.303 6.754 -20.855 1.00 51.25 99 LEU A CA 1
ATOM 826 C C . LEU A 1 99 ? 7.646 6.873 -22.242 1.00 51.25 99 LEU A C 1
ATOM 828 O O . LEU A 1 99 ? 8.293 7.330 -23.183 1.00 51.25 99 LEU A O 1
ATOM 832 N N . ALA A 1 100 ? 6.367 6.508 -22.389 1.00 50.44 100 ALA A N 1
ATOM 833 C CA . ALA A 1 100 ? 5.598 6.765 -23.598 1.00 50.44 100 ALA A CA 1
ATOM 834 C C . ALA A 1 100 ? 4.986 8.171 -23.523 1.00 50.44 100 ALA A C 1
ATOM 836 O O . ALA A 1 100 ? 3.861 8.366 -23.078 1.00 50.44 100 ALA A O 1
ATOM 837 N N . LEU A 1 101 ? 5.794 9.142 -23.951 1.00 44.19 101 LEU A N 1
ATOM 838 C CA . LEU A 1 101 ? 5.407 10.428 -24.535 1.00 44.19 101 LEU A CA 1
ATOM 839 C C . LEU A 1 101 ? 4.085 11.038 -24.011 1.00 44.19 101 LEU A C 1
ATOM 841 O O . LEU A 1 101 ? 3.083 11.103 -24.723 1.00 44.19 101 LEU A O 1
ATOM 845 N N . ASP A 1 102 ? 4.091 11.555 -22.781 1.00 44.34 102 ASP A N 1
ATOM 846 C CA . ASP A 1 102 ? 3.032 12.465 -22.343 1.00 44.34 102 ASP A CA 1
ATOM 847 C C . ASP A 1 102 ? 3.157 13.793 -23.115 1.00 44.34 102 ASP A C 1
ATOM 849 O O . ASP A 1 102 ? 4.110 14.561 -22.945 1.00 44.34 102 ASP A O 1
ATOM 853 N N . ARG A 1 103 ? 2.182 14.050 -23.995 1.00 49.31 103 ARG A N 1
ATOM 854 C CA . ARG A 1 103 ? 2.099 15.219 -24.885 1.00 49.31 103 ARG A CA 1
ATOM 855 C C . ARG A 1 103 ? 1.987 16.547 -24.121 1.00 49.31 103 ARG A C 1
ATOM 857 O O . ARG A 1 103 ? 2.182 17.591 -24.736 1.00 49.31 103 ARG A O 1
ATOM 864 N N . ASN A 1 104 ? 1.714 16.532 -22.810 1.00 48.81 104 ASN A N 1
ATOM 865 C CA . ASN A 1 104 ? 1.466 17.747 -22.025 1.00 48.81 104 ASN A CA 1
ATOM 866 C C . ASN A 1 104 ? 2.547 18.083 -20.970 1.00 48.81 104 ASN A C 1
ATOM 868 O O . ASN A 1 104 ? 2.498 19.147 -20.357 1.00 48.81 104 ASN A O 1
ATOM 872 N N . ARG A 1 105 ? 3.582 17.243 -20.794 1.00 49.50 105 ARG A N 1
ATOM 873 C CA . ARG A 1 105 ? 4.764 17.508 -19.929 1.00 49.50 105 ARG A CA 1
ATOM 874 C C . ARG A 1 105 ? 6.048 17.785 -20.730 1.00 49.50 105 ARG A C 1
ATOM 876 O O . ARG A 1 105 ? 7.160 17.441 -20.323 1.00 49.50 105 ARG A O 1
ATOM 883 N N . SER A 1 106 ? 5.869 18.456 -21.867 1.00 54.78 106 SER A N 1
ATOM 884 C CA . SER A 1 106 ? 6.821 18.660 -22.969 1.00 54.78 106 SER A CA 1
ATOM 885 C C . SER A 1 106 ? 8.240 19.114 -22.598 1.00 54.78 106 SER A C 1
ATOM 887 O O . SER A 1 106 ? 9.127 18.927 -23.418 1.00 54.78 106 SER A O 1
ATOM 889 N N . ASN A 1 107 ? 8.518 19.682 -21.422 1.00 56.41 107 ASN A N 1
ATOM 890 C CA . ASN A 1 107 ? 9.838 20.273 -21.147 1.00 56.41 107 ASN A CA 1
ATOM 891 C C . ASN A 1 107 ? 10.832 19.313 -20.476 1.00 56.41 107 ASN A C 1
ATOM 893 O O . ASN A 1 107 ? 12.023 19.371 -20.763 1.00 56.41 107 ASN A O 1
ATOM 897 N N . VAL A 1 108 ? 10.374 18.405 -19.608 1.00 59.03 108 VAL A N 1
ATOM 898 C CA . VAL A 1 108 ? 11.292 17.501 -18.885 1.00 59.03 108 VAL A CA 1
ATOM 899 C C . VAL A 1 108 ? 11.629 16.282 -19.738 1.00 59.03 108 VAL A C 1
ATOM 901 O O . VAL A 1 108 ? 12.791 15.899 -19.843 1.00 59.03 108 VAL A O 1
ATOM 904 N N . ALA A 1 109 ? 10.630 15.707 -20.410 1.00 58.41 109 ALA A N 1
ATOM 905 C CA . ALA A 1 109 ? 10.832 14.546 -21.272 1.00 58.41 109 ALA A CA 1
ATOM 906 C C . ALA A 1 109 ? 11.711 14.872 -22.493 1.00 58.41 109 ALA A C 1
ATOM 908 O O . ALA A 1 109 ? 12.581 14.080 -22.850 1.00 58.41 109 ALA A O 1
ATOM 909 N N . THR A 1 110 ? 11.543 16.055 -23.096 1.00 61.38 110 THR A N 1
ATOM 910 C CA . THR A 1 110 ? 12.413 16.510 -24.193 1.00 61.38 110 THR A CA 1
ATOM 911 C C . THR A 1 110 ? 13.828 16.794 -23.709 1.00 61.38 110 THR A C 1
ATOM 913 O O . THR A 1 110 ? 14.770 16.356 -24.361 1.00 61.38 110 THR A O 1
ATOM 916 N N . ALA A 1 111 ? 14.007 17.440 -22.552 1.00 65.75 111 ALA A N 1
ATOM 917 C CA . ALA A 1 111 ? 15.333 17.678 -21.986 1.00 65.75 111 ALA A CA 1
ATOM 918 C C . ALA A 1 111 ? 16.081 16.364 -21.712 1.00 65.75 111 ALA A C 1
ATOM 920 O O . ALA A 1 111 ? 17.244 16.236 -22.087 1.00 65.75 111 ALA A O 1
ATOM 921 N N . VAL A 1 112 ? 15.409 15.364 -21.132 1.00 70.94 112 VAL A N 1
ATOM 922 C CA . VAL A 1 112 ? 15.996 14.037 -20.881 1.00 70.94 112 VAL A CA 1
ATOM 923 C C . VAL A 1 112 ? 16.323 13.312 -22.188 1.00 70.94 112 VAL A C 1
ATOM 925 O O . VAL A 1 112 ? 17.404 12.742 -22.306 1.00 70.94 112 VAL A O 1
ATOM 928 N N . ALA A 1 113 ? 15.445 13.369 -23.193 1.00 70.94 113 ALA A N 1
ATOM 929 C CA . ALA A 1 113 ? 15.705 12.768 -24.501 1.00 70.94 113 ALA A CA 1
ATOM 930 C C . ALA A 1 113 ? 16.896 13.432 -25.216 1.00 70.94 113 ALA A C 1
ATOM 932 O O . ALA A 1 113 ? 17.766 12.739 -25.742 1.00 70.94 113 ALA A O 1
ATOM 933 N N . VAL A 1 114 ? 16.980 14.764 -25.186 1.00 76.19 114 VAL A N 1
ATOM 934 C CA . VAL A 1 114 ? 18.104 15.523 -25.753 1.00 76.19 114 VAL A CA 1
ATOM 935 C C . VAL A 1 114 ? 19.401 15.202 -25.012 1.00 76.19 114 VAL A C 1
ATOM 937 O O . VAL A 1 114 ? 20.415 14.950 -25.657 1.00 76.19 114 VAL A O 1
ATOM 940 N N . LEU A 1 115 ? 19.374 15.138 -23.678 1.00 78.94 115 LEU A N 1
ATOM 941 C CA . LEU A 1 115 ? 20.526 14.748 -22.858 1.00 78.94 115 LEU A CA 1
ATOM 942 C C . LEU A 1 115 ? 20.981 13.314 -23.145 1.00 78.94 115 LEU A C 1
ATOM 944 O O . LEU A 1 115 ? 22.181 13.068 -23.235 1.00 78.94 115 LEU A O 1
ATOM 948 N N . ALA A 1 116 ? 20.050 12.377 -23.334 1.00 78.88 116 ALA A N 1
ATOM 949 C CA . ALA A 1 116 ? 20.372 10.994 -23.671 1.00 78.88 116 ALA A CA 1
ATOM 950 C C . ALA A 1 116 ? 21.047 10.890 -25.046 1.00 78.88 116 ALA A C 1
ATOM 952 O O . ALA A 1 116 ? 22.086 10.243 -25.179 1.00 78.88 116 ALA A O 1
ATOM 953 N N . VAL A 1 117 ? 20.510 11.577 -26.059 1.00 82.44 117 VAL A N 1
ATOM 954 C CA . VAL A 1 117 ? 21.112 11.628 -27.401 1.00 82.44 117 VAL A CA 1
ATOM 955 C C . VAL A 1 117 ? 22.483 12.310 -27.358 1.00 82.44 117 VAL A C 1
ATOM 957 O O . VAL A 1 117 ? 23.446 11.783 -27.914 1.00 82.44 117 VAL A O 1
ATOM 960 N N . ALA A 1 118 ? 22.609 13.434 -26.649 1.00 82.50 118 ALA A N 1
ATOM 961 C CA . ALA A 1 118 ? 23.881 14.133 -26.480 1.00 82.50 118 ALA A CA 1
ATOM 962 C C . ALA A 1 118 ? 24.928 13.259 -25.767 1.00 82.50 118 ALA A C 1
ATOM 964 O O . ALA A 1 118 ? 26.084 13.219 -26.189 1.00 82.50 118 ALA A O 1
ATOM 965 N N . GLY A 1 119 ? 24.524 12.509 -24.737 1.00 84.19 119 GLY A N 1
ATOM 966 C CA . GLY A 1 119 ? 25.386 11.572 -24.016 1.00 84.19 119 GLY A CA 1
ATOM 967 C C . GLY A 1 119 ? 25.883 10.422 -24.893 1.00 84.19 119 GLY A C 1
ATOM 968 O O . GLY A 1 119 ? 27.063 10.078 -24.840 1.00 84.19 119 GLY A O 1
ATOM 969 N N . LEU A 1 120 ? 25.023 9.875 -25.757 1.00 82.06 120 LEU A N 1
ATOM 970 C CA . LEU A 1 120 ? 25.419 8.841 -26.718 1.00 82.06 120 LEU A CA 1
ATOM 971 C C . LEU A 1 120 ? 26.455 9.364 -27.719 1.00 82.06 120 LEU A C 1
ATOM 973 O O . LEU A 1 120 ? 27.474 8.712 -27.944 1.00 82.06 120 LEU A O 1
ATOM 977 N N . VAL A 1 121 ? 26.243 10.560 -28.275 1.00 85.94 121 VAL A N 1
ATOM 978 C CA . VAL A 1 121 ? 27.196 11.181 -29.210 1.00 85.94 121 VAL A CA 1
ATOM 979 C C . VAL A 1 121 ? 28.530 11.477 -28.519 1.00 85.94 121 VAL A C 1
ATOM 981 O O . VAL A 1 121 ? 29.588 11.147 -29.056 1.00 85.94 121 VAL A O 1
ATOM 984 N N . ALA A 1 122 ? 28.497 12.037 -27.307 1.00 82.31 122 ALA A N 1
ATOM 985 C CA . ALA A 1 122 ? 29.699 12.309 -26.522 1.00 82.31 122 ALA A CA 1
ATOM 986 C C . ALA A 1 122 ? 30.473 11.023 -26.180 1.00 82.31 122 ALA A C 1
ATOM 988 O O . ALA A 1 122 ? 31.701 11.008 -26.265 1.00 82.31 122 ALA A O 1
ATOM 989 N N . GLY A 1 123 ? 29.777 9.928 -25.861 1.00 81.56 123 GLY A N 1
ATOM 990 C CA . GLY A 1 123 ? 30.392 8.623 -25.605 1.00 81.56 123 GLY A CA 1
ATOM 991 C C . GLY A 1 123 ? 31.103 8.044 -26.832 1.00 81.56 123 GLY A C 1
ATOM 992 O O . GLY A 1 123 ? 32.237 7.566 -26.729 1.00 81.56 123 GLY A O 1
ATOM 993 N N . VAL A 1 124 ? 30.484 8.145 -28.014 1.00 86.94 124 VAL A N 1
ATOM 994 C CA . VAL A 1 124 ? 31.101 7.706 -29.278 1.00 86.94 124 VAL A CA 1
ATOM 995 C C . VAL A 1 124 ? 32.337 8.545 -29.599 1.00 86.94 124 VAL A C 1
ATOM 997 O O . VAL A 1 124 ? 33.393 7.986 -29.898 1.00 86.94 124 VAL A O 1
ATOM 1000 N N . LEU A 1 125 ? 32.246 9.874 -29.480 1.00 85.06 125 LEU A N 1
ATOM 1001 C CA . LEU A 1 125 ? 33.387 10.766 -29.702 1.00 85.06 125 LEU A CA 1
ATOM 1002 C C . LEU A 1 125 ? 34.530 10.461 -28.729 1.00 85.06 125 LEU A C 1
ATOM 1004 O O . LEU A 1 125 ? 35.665 10.290 -29.170 1.00 85.06 125 LEU A O 1
ATOM 1008 N N . SER A 1 126 ? 34.233 10.319 -27.435 1.00 79.81 126 SER A N 1
ATOM 1009 C CA . SER A 1 126 ? 35.221 9.972 -26.406 1.00 79.81 126 SER A CA 1
ATOM 1010 C C . SER A 1 126 ? 35.987 8.701 -26.772 1.00 79.81 126 SER A C 1
ATOM 1012 O O . SER A 1 126 ? 37.213 8.712 -26.813 1.00 79.81 126 SER A O 1
ATOM 1014 N N . THR A 1 127 ? 35.279 7.648 -27.187 1.00 84.56 127 THR A N 1
ATOM 1015 C CA . THR A 1 127 ? 35.892 6.374 -27.597 1.00 84.56 127 THR A CA 1
ATOM 1016 C C . THR A 1 127 ? 36.865 6.545 -28.771 1.00 84.56 127 THR A C 1
ATOM 1018 O O . THR A 1 127 ? 37.966 5.987 -28.770 1.00 84.56 127 THR A O 1
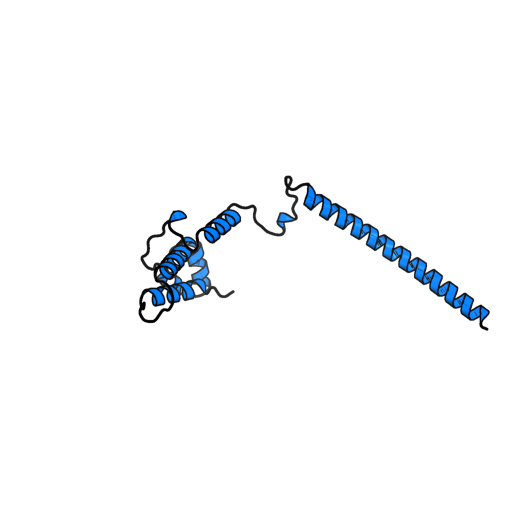ATOM 1021 N N . VAL A 1 128 ? 36.495 7.352 -29.771 1.00 88.06 128 VAL A N 1
ATOM 1022 C CA . VAL A 1 128 ? 37.353 7.637 -30.934 1.00 88.06 128 VAL A CA 1
ATOM 1023 C C . VAL A 1 128 ? 38.592 8.439 -30.528 1.00 88.06 128 VAL A C 1
ATOM 1025 O O . VAL A 1 128 ? 39.702 8.126 -30.972 1.00 88.06 128 VAL A O 1
ATOM 1028 N N . TYR A 1 129 ? 38.431 9.453 -29.677 1.00 85.88 129 TYR A N 1
ATOM 1029 C CA . TYR A 1 129 ? 39.550 10.257 -29.186 1.00 85.88 129 TYR A CA 1
ATOM 1030 C C . TYR A 1 129 ? 40.488 9.452 -28.283 1.00 85.88 129 TYR A C 1
ATOM 1032 O O . TYR A 1 129 ? 41.703 9.569 -28.438 1.00 85.88 129 TYR A O 1
ATOM 1040 N N . SER A 1 130 ? 39.963 8.570 -27.428 1.00 82.69 130 SER A N 1
ATOM 1041 C CA . SER A 1 130 ? 40.772 7.671 -26.599 1.00 82.69 130 SER A CA 1
ATOM 1042 C C . SER A 1 130 ? 41.672 6.770 -27.442 1.00 82.69 130 SER A C 1
ATOM 1044 O O . SER A 1 130 ? 42.844 6.607 -27.112 1.00 82.69 130 SER A O 1
ATOM 1046 N N . LYS A 1 131 ? 41.175 6.244 -28.572 1.00 87.56 131 LYS A N 1
ATOM 1047 C CA . LYS A 1 131 ? 42.007 5.456 -29.494 1.00 87.56 131 LYS A CA 1
ATOM 1048 C C . LYS A 1 131 ? 43.147 6.289 -30.083 1.00 87.56 131 LYS A C 1
ATOM 1050 O O . LYS A 1 131 ? 44.296 5.866 -30.048 1.00 87.56 131 LYS A O 1
ATOM 1055 N N . LYS A 1 132 ? 42.846 7.490 -30.588 1.00 86.25 132 LYS A N 1
ATOM 1056 C CA . LYS A 1 132 ? 43.879 8.377 -31.150 1.00 86.25 132 LYS A CA 1
ATOM 1057 C C . LYS A 1 132 ? 44.936 8.755 -30.113 1.00 86.25 132 LYS A C 1
ATOM 1059 O O . LYS A 1 132 ? 46.120 8.780 -30.430 1.00 86.25 132 LYS A O 1
ATOM 1064 N N . GLN A 1 133 ? 44.514 9.036 -28.883 1.00 81.75 133 GLN A N 1
ATOM 1065 C CA . GLN A 1 133 ? 45.421 9.365 -27.788 1.00 81.75 133 GLN A CA 1
ATOM 1066 C C . GLN A 1 133 ? 46.310 8.174 -27.409 1.00 81.75 133 GLN A C 1
ATOM 1068 O O . GLN A 1 133 ? 47.497 8.361 -27.151 1.00 81.75 133 GLN A O 1
ATOM 1073 N N . TYR A 1 134 ? 45.765 6.958 -27.426 1.00 88.25 134 TYR A N 1
ATOM 1074 C CA . TYR A 1 134 ? 46.531 5.736 -27.195 1.00 88.25 134 TYR A CA 1
ATOM 1075 C C . TYR A 1 134 ? 47.613 5.521 -28.263 1.00 88.25 134 TYR A C 1
ATOM 1077 O O . TYR A 1 134 ? 48.776 5.292 -27.925 1.00 88.25 134 TYR A O 1
ATOM 1085 N N . ASP A 1 135 ? 47.259 5.674 -29.541 1.00 89.88 135 ASP A N 1
ATOM 1086 C CA . ASP A 1 135 ? 48.204 5.529 -30.654 1.00 89.88 135 ASP A CA 1
ATOM 1087 C C . ASP A 1 135 ? 49.331 6.576 -30.579 1.00 89.88 135 ASP A C 1
ATOM 1089 O O . ASP A 1 135 ? 50.507 6.243 -30.745 1.00 89.88 135 ASP A O 1
ATOM 1093 N N . LEU A 1 136 ? 48.993 7.831 -30.257 1.00 89.50 136 LEU A N 1
ATOM 1094 C CA . LEU A 1 136 ? 49.973 8.898 -30.025 1.00 89.50 136 LEU A CA 1
ATOM 1095 C C . LEU A 1 136 ? 50.893 8.595 -28.836 1.00 89.50 136 LEU A C 1
ATOM 1097 O O . LEU A 1 136 ? 52.104 8.788 -28.939 1.00 89.50 136 LEU A O 1
ATOM 1101 N N . GLY A 1 137 ? 50.345 8.080 -27.734 1.00 87.50 137 GLY A N 1
ATOM 1102 C CA . GLY A 1 137 ? 51.120 7.696 -26.553 1.00 87.50 137 GLY A CA 1
ATOM 1103 C C . GLY A 1 137 ? 52.122 6.578 -26.846 1.00 87.50 137 GLY A C 1
ATOM 1104 O O . GLY A 1 137 ? 53.278 6.657 -26.432 1.00 87.50 137 GLY A O 1
ATOM 1105 N N . LEU A 1 138 ? 51.723 5.573 -27.632 1.00 91.06 138 LEU A N 1
ATOM 1106 C CA . LEU A 1 138 ? 52.624 4.514 -28.097 1.00 91.06 138 LEU A CA 1
ATOM 1107 C C . LEU A 1 138 ? 53.754 5.055 -28.977 1.00 91.06 138 LEU A C 1
ATOM 1109 O O . LEU A 1 138 ? 54.893 4.594 -28.883 1.00 91.06 138 LEU A O 1
ATOM 1113 N N . LEU A 1 139 ? 53.446 6.019 -29.841 1.00 91.19 139 LEU A N 1
ATOM 1114 C CA . LEU A 1 139 ? 54.423 6.624 -30.740 1.00 91.19 139 LEU A CA 1
ATOM 1115 C C . LEU A 1 139 ? 55.434 7.480 -29.962 1.00 91.19 139 LEU A C 1
ATOM 1117 O O . LEU A 1 139 ? 56.638 7.360 -30.185 1.00 91.19 139 LEU A O 1
ATOM 1121 N N . GLN A 1 140 ? 54.965 8.255 -28.981 1.00 88.44 140 GLN A N 1
ATOM 1122 C CA . GLN A 1 140 ? 55.814 9.024 -28.070 1.00 88.44 140 GLN A CA 1
ATOM 1123 C C . GLN A 1 140 ? 56.700 8.117 -27.205 1.00 88.44 140 GLN A C 1
ATOM 1125 O O . GLN A 1 140 ? 57.889 8.393 -27.047 1.00 88.44 140 GLN A O 1
ATOM 1130 N N . TYR A 1 141 ? 56.157 7.004 -26.705 1.00 89.75 141 TYR A N 1
ATOM 1131 C CA . TYR A 1 141 ? 56.928 6.001 -25.971 1.00 89.75 141 TYR A CA 1
ATOM 1132 C C . TYR A 1 141 ? 58.076 5.439 -26.822 1.00 89.75 141 TYR A C 1
ATOM 1134 O O . TYR A 1 141 ? 59.228 5.453 -26.389 1.00 89.75 141 TYR A O 1
ATOM 1142 N N . LYS A 1 142 ? 57.800 5.034 -28.069 1.00 92.00 142 LYS A N 1
ATOM 1143 C CA . LYS A 1 142 ? 58.831 4.538 -28.999 1.00 92.00 142 LYS A CA 1
ATOM 1144 C C . LYS A 1 142 ? 59.909 5.579 -29.303 1.00 92.00 142 LYS A C 1
ATOM 1146 O O . LYS A 1 142 ? 61.083 5.229 -29.318 1.00 92.00 142 LYS A O 1
ATOM 1151 N N . LEU A 1 143 ? 59.524 6.839 -29.519 1.00 91.69 143 LEU A N 1
ATOM 1152 C CA . LEU A 1 143 ? 60.475 7.933 -29.740 1.00 91.69 143 LEU A CA 1
ATOM 1153 C C . LEU A 1 143 ? 61.369 8.159 -28.515 1.00 91.69 143 LEU A C 1
ATOM 1155 O O . LEU A 1 143 ? 62.579 8.284 -28.667 1.00 91.69 143 LEU A O 1
ATOM 1159 N N . SER A 1 144 ? 60.799 8.148 -27.307 1.00 87.25 144 SER A N 1
ATOM 1160 C CA . SER A 1 144 ? 61.579 8.298 -26.073 1.00 87.25 144 SER A CA 1
ATOM 1161 C C . SER A 1 144 ? 62.571 7.152 -25.855 1.00 87.25 144 SER A C 1
ATOM 1163 O O . SER A 1 144 ? 63.701 7.401 -25.450 1.00 87.25 144 SER A O 1
ATOM 1165 N N . LEU A 1 145 ? 62.188 5.915 -26.194 1.00 90.25 145 LEU A N 1
ATOM 1166 C CA . LEU A 1 145 ? 63.078 4.756 -26.136 1.00 90.25 145 LEU A CA 1
ATOM 1167 C C . LEU A 1 145 ? 64.233 4.891 -27.141 1.00 90.25 145 LEU A C 1
ATOM 1169 O O . LEU A 1 145 ? 65.381 4.662 -26.786 1.00 90.25 145 LEU A O 1
ATOM 1173 N N . ALA A 1 146 ? 63.932 5.309 -28.374 1.00 87.81 146 ALA A N 1
ATOM 1174 C CA . ALA A 1 146 ? 64.930 5.503 -29.426 1.00 87.81 146 ALA A CA 1
ATOM 1175 C C . ALA A 1 146 ? 65.896 6.667 -29.151 1.00 87.81 146 ALA A C 1
ATOM 1177 O O . ALA A 1 146 ? 66.991 6.677 -29.691 1.00 87.81 146 ALA A O 1
ATOM 1178 N N . GLN A 1 147 ? 65.492 7.649 -28.341 1.00 86.31 147 GLN A N 1
ATOM 1179 C CA . GLN A 1 147 ? 66.357 8.749 -27.908 1.00 86.31 147 GLN A CA 1
ATOM 1180 C C . GLN A 1 147 ? 67.201 8.386 -26.671 1.00 86.31 147 GLN A C 1
ATOM 1182 O O . GLN A 1 147 ? 68.209 9.037 -26.408 1.00 86.31 147 GLN A O 1
ATOM 1187 N N . ALA A 1 148 ? 66.776 7.386 -25.892 1.00 82.00 148 ALA A N 1
ATOM 1188 C CA . ALA A 1 148 ? 67.465 6.936 -24.683 1.00 82.00 148 ALA A CA 1
ATOM 1189 C C . ALA A 1 148 ? 68.508 5.826 -24.932 1.00 82.00 148 ALA A C 1
ATOM 1191 O O . ALA A 1 148 ? 69.341 5.591 -24.055 1.00 82.00 148 ALA A O 1
ATOM 1192 N N . CYS A 1 149 ? 68.454 5.148 -26.083 1.00 64.31 149 CYS A N 1
ATOM 1193 C CA . CYS A 1 149 ? 69.460 4.190 -26.557 1.00 64.31 149 CYS A CA 1
ATOM 1194 C C . CYS A 1 149 ? 70.440 4.856 -27.525 1.00 64.31 149 CYS A C 1
ATOM 1196 O O . CYS A 1 149 ? 71.640 4.513 -27.444 1.00 64.31 149 CYS A O 1
#